Protein AF-A0A1I5SZD4-F1 (afdb_monomer_lite)

Structure (mmCIF, N/CA/C/O backbone):
data_AF-A0A1I5SZD4-F1
#
_entry.id   AF-A0A1I5SZD4-F1
#
loop_
_atom_site.group_PDB
_atom_site.id
_atom_site.type_symbol
_atom_site.label_atom_id
_atom_site.label_alt_id
_atom_site.label_comp_id
_atom_site.label_asym_id
_atom_site.label_entity_id
_atom_site.label_seq_id
_atom_site.pdbx_PDB_ins_code
_atom_site.Cartn_x
_atom_site.Cartn_y
_atom_site.Cartn_z
_atom_site.occupancy
_atom_site.B_iso_or_equiv
_atom_site.auth_seq_id
_atom_site.auth_comp_id
_atom_site.auth_asym_id
_atom_site.auth_atom_id
_atom_site.pdbx_PDB_model_num
ATOM 1 N N . MET A 1 1 ? -12.475 -5.871 14.679 1.00 44.69 1 MET A N 1
ATOM 2 C CA . MET A 1 1 ? -11.959 -5.527 13.334 1.00 44.69 1 MET A CA 1
ATOM 3 C C . MET A 1 1 ? -11.233 -4.191 13.497 1.00 44.69 1 MET A C 1
ATOM 5 O O . MET A 1 1 ? -11.654 -3.454 14.374 1.00 44.69 1 MET A O 1
ATOM 9 N N . ARG A 1 2 ? -10.087 -3.933 12.850 1.00 40.22 2 ARG A N 1
ATOM 10 C CA . ARG A 1 2 ? -9.316 -2.685 13.058 1.00 40.22 2 ARG A CA 1
ATOM 11 C C . ARG A 1 2 ? -9.515 -1.768 11.853 1.00 40.22 2 ARG A C 1
ATOM 13 O O . ARG A 1 2 ? -9.223 -2.206 10.742 1.00 40.22 2 ARG A O 1
ATOM 20 N N . ASP A 1 3 ? -9.946 -0.537 12.090 1.00 43.75 3 ASP A N 1
ATOM 21 C CA . ASP A 1 3 ? -10.125 0.468 11.041 1.00 43.75 3 ASP A CA 1
ATOM 22 C C . ASP A 1 3 ? -8.798 1.111 10.620 1.00 43.75 3 ASP A C 1
ATOM 24 O O . ASP A 1 3 ? -7.852 1.262 11.401 1.00 43.75 3 ASP A O 1
ATOM 28 N N . VAL A 1 4 ? -8.712 1.469 9.342 1.00 46.25 4 VAL A N 1
ATOM 29 C CA . VAL A 1 4 ? -7.503 1.933 8.660 1.00 46.25 4 VAL A CA 1
ATOM 30 C C . VAL A 1 4 ? -7.814 3.117 7.753 1.00 46.25 4 VAL A C 1
ATOM 32 O O . VAL A 1 4 ? -8.772 3.108 6.989 1.00 46.25 4 VAL A O 1
ATOM 35 N N . LEU A 1 5 ? -6.966 4.143 7.815 1.00 50.44 5 LEU A N 1
ATOM 36 C CA . LEU A 1 5 ? -7.016 5.327 6.954 1.00 50.44 5 LEU A CA 1
ATOM 37 C C . LEU A 1 5 ? -6.019 5.166 5.801 1.0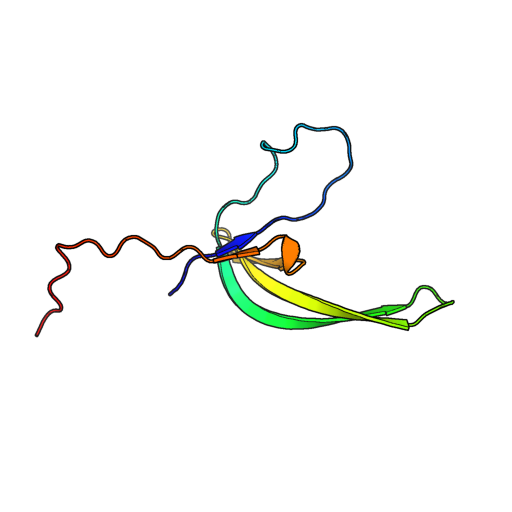0 50.44 5 LEU A C 1
ATOM 39 O O . LEU A 1 5 ? -4.886 4.741 6.060 1.00 50.44 5 LEU A O 1
ATOM 43 N N . PHE A 1 6 ? -6.376 5.534 4.561 1.00 46.66 6 PHE A N 1
ATOM 44 C CA . PHE A 1 6 ? -5.458 5.388 3.424 1.00 46.66 6 PHE A CA 1
ATOM 45 C C . PHE A 1 6 ? -5.589 6.437 2.300 1.00 46.66 6 PHE A C 1
ATOM 47 O O . PHE A 1 6 ? -6.667 6.949 2.023 1.00 46.66 6 PHE A O 1
ATOM 54 N N . LYS A 1 7 ? -4.477 6.749 1.610 1.00 49.44 7 LYS A N 1
ATOM 55 C CA . LYS A 1 7 ? -4.404 7.764 0.531 1.00 49.44 7 LYS A CA 1
ATOM 56 C C . LYS A 1 7 ? -4.145 7.169 -0.863 1.00 49.44 7 LYS A C 1
ATOM 58 O O . LYS A 1 7 ? -3.089 6.585 -1.116 1.00 49.44 7 LYS A O 1
ATOM 63 N N . LYS A 1 8 ? -5.050 7.439 -1.810 1.00 41.19 8 LYS A N 1
ATOM 64 C CA . LYS A 1 8 ? -4.854 7.251 -3.261 1.00 41.19 8 LYS A CA 1
ATOM 65 C C . LYS A 1 8 ? -4.320 8.553 -3.875 1.00 41.19 8 LYS A C 1
ATOM 67 O O . LYS A 1 8 ? -4.785 9.632 -3.531 1.00 41.19 8 LYS A O 1
ATOM 72 N N . LEU A 1 9 ? -3.309 8.476 -4.742 1.00 40.03 9 LEU A N 1
ATOM 73 C CA . LEU A 1 9 ? -2.771 9.645 -5.452 1.00 40.03 9 LEU A CA 1
ATOM 74 C C . LEU A 1 9 ? -3.675 9.979 -6.647 1.00 40.03 9 LEU A C 1
ATOM 76 O O . LEU A 1 9 ? -3.778 9.178 -7.572 1.00 40.03 9 LEU A O 1
ATOM 80 N N . ILE A 1 10 ? -4.295 11.158 -6.634 1.00 40.66 10 ILE A N 1
ATOM 81 C CA . ILE A 1 10 ? -4.913 11.788 -7.809 1.00 40.66 10 ILE A CA 1
ATOM 82 C C . ILE A 1 10 ? -4.205 13.137 -8.033 1.00 40.66 10 ILE A C 1
ATOM 84 O O . ILE A 1 10 ? -3.639 13.706 -7.103 1.00 40.66 10 ILE A O 1
ATOM 88 N N . ALA A 1 11 ? -4.121 13.537 -9.303 1.00 36.91 11 ALA A N 1
ATOM 89 C CA . ALA A 1 11 ? -3.248 14.551 -9.901 1.00 36.91 11 ALA A CA 1
ATOM 90 C C . ALA A 1 11 ? -2.960 15.832 -9.073 1.00 36.91 11 ALA A C 1
ATOM 92 O O . ALA A 1 11 ? -3.814 16.315 -8.331 1.00 36.91 11 ALA A O 1
ATOM 93 N N . PRO A 1 12 ? -1.774 16.451 -9.254 1.00 38.06 12 PRO A N 1
ATOM 94 C CA . PRO A 1 12 ? -1.390 17.658 -8.526 1.00 38.06 12 PRO A CA 1
ATOM 95 C C . PRO A 1 12 ? -2.262 18.852 -8.939 1.00 38.06 12 PRO A C 1
ATOM 97 O O . PRO A 1 12 ? -2.317 19.201 -10.117 1.00 38.06 12 PRO A O 1
ATOM 100 N N . GLY A 1 13 ? -2.914 19.509 -7.974 1.00 42.31 13 GLY A N 1
ATOM 101 C CA . GLY A 1 13 ? -3.599 20.787 -8.220 1.00 42.31 13 GLY A CA 1
ATOM 102 C C . GLY A 1 13 ? -4.840 21.075 -7.379 1.00 42.31 13 GLY A C 1
ATOM 103 O O . GLY A 1 13 ? -5.320 22.205 -7.404 1.00 42.31 13 GLY A O 1
ATOM 104 N N . LYS A 1 14 ? -5.351 20.108 -6.614 1.00 40.88 14 LYS A N 1
ATOM 105 C CA . LYS A 1 14 ? -6.440 20.330 -5.655 1.00 40.88 14 LYS A CA 1
ATOM 106 C C . LYS A 1 14 ? -5.931 20.132 -4.234 1.00 40.88 14 LYS A C 1
ATOM 108 O O . LYS A 1 14 ? -5.033 19.324 -4.013 1.00 40.88 14 LYS A O 1
ATOM 113 N N . GLY A 1 15 ? -6.423 20.960 -3.314 1.00 41.06 15 GLY A N 1
ATOM 114 C CA . GLY A 1 15 ? -5.934 21.073 -1.942 1.00 41.06 15 GLY A CA 1
ATOM 115 C C . GLY A 1 15 ? -5.699 19.710 -1.295 1.00 41.06 15 GLY A C 1
ATOM 116 O O . GLY A 1 15 ? -6.535 18.817 -1.378 1.00 41.06 15 GLY A O 1
ATOM 117 N N . TYR A 1 16 ? -4.539 19.579 -0.654 1.00 43.66 16 TYR A N 1
ATOM 118 C CA . TYR A 1 16 ? -3.985 18.362 -0.059 1.00 43.66 16 TYR A CA 1
ATOM 119 C C . TYR A 1 16 ? -4.841 17.708 1.039 1.00 43.66 16 TYR A C 1
ATOM 121 O O . TYR A 1 16 ? -4.337 16.795 1.681 1.00 43.6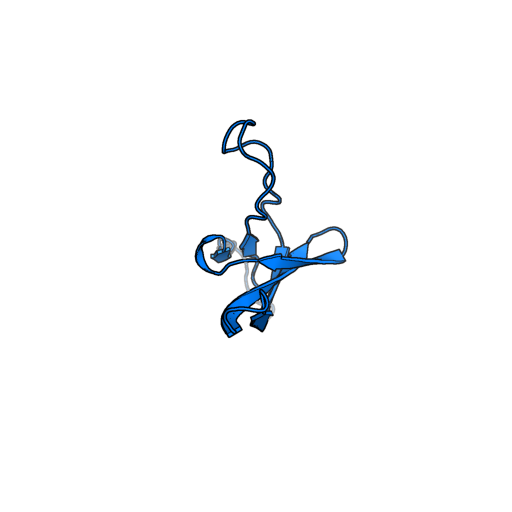6 16 TYR A O 1
ATOM 129 N N . GLU A 1 17 ? -6.087 18.131 1.270 1.00 42.97 17 GLU A N 1
ATOM 130 C CA . GLU A 1 17 ? -6.929 17.683 2.392 1.00 42.97 17 GLU A CA 1
ATOM 131 C C . GLU A 1 17 ? -8.369 17.286 1.999 1.00 42.97 17 GLU A C 1
ATOM 133 O O . GLU A 1 17 ? -9.015 16.572 2.759 1.00 42.97 17 GLU A O 1
ATOM 138 N N . GLU A 1 18 ? -8.879 17.652 0.815 1.00 42.19 18 GLU A N 1
ATOM 139 C CA . GLU A 1 18 ? -10.313 17.475 0.490 1.00 42.19 18 GLU A CA 1
ATOM 140 C C . GLU A 1 18 ? -10.654 16.196 -0.308 1.00 42.19 18 GLU A C 1
ATOM 142 O O . GLU A 1 18 ? -11.826 15.845 -0.425 1.00 42.19 18 GLU A O 1
ATOM 147 N N . GLU A 1 19 ? -9.667 15.450 -0.825 1.00 44.78 19 GLU A N 1
ATOM 148 C CA . GLU A 1 19 ? -9.890 14.270 -1.694 1.00 44.78 19 GLU A CA 1
ATOM 149 C C . GLU A 1 19 ? -9.448 12.930 -1.054 1.00 44.78 19 GLU A C 1
ATOM 151 O O . GLU A 1 19 ? -8.844 12.079 -1.709 1.00 44.78 19 GLU A O 1
ATOM 156 N N . PHE A 1 20 ? -9.727 12.721 0.240 1.00 51.53 20 PHE A N 1
ATOM 157 C CA . PHE A 1 20 ? -9.312 11.518 0.983 1.00 51.53 20 PHE A CA 1
ATOM 158 C C . PHE A 1 20 ? -10.489 10.591 1.294 1.00 51.53 20 PHE A C 1
ATOM 160 O O . PHE A 1 20 ? -11.487 11.013 1.876 1.00 51.53 20 PHE A O 1
ATOM 167 N N . ILE A 1 21 ? -10.341 9.298 0.982 1.00 57.66 21 ILE A N 1
ATOM 168 C CA . ILE A 1 21 ? -11.169 8.244 1.580 1.00 57.66 21 ILE A CA 1
ATOM 169 C C . ILE A 1 21 ? -10.556 7.943 2.949 1.00 57.66 21 ILE A C 1
ATOM 171 O O . ILE A 1 21 ? -9.548 7.252 3.074 1.00 57.66 21 ILE A O 1
ATOM 175 N N . ASN A 1 22 ? -11.132 8.551 3.979 1.00 63.25 22 ASN A N 1
ATOM 176 C CA . ASN A 1 22 ? -10.589 8.558 5.332 1.00 63.25 22 ASN A CA 1
ATOM 177 C C . ASN A 1 22 ? -11.050 7.362 6.173 1.00 63.25 22 ASN A C 1
ATOM 179 O O . ASN A 1 22 ? -11.165 7.542 7.366 1.00 63.25 22 ASN A O 1
ATOM 183 N N . GLU A 1 23 ? -11.384 6.190 5.626 1.00 72.31 23 GLU A N 1
ATOM 184 C CA . GLU A 1 23 ? -11.805 5.034 6.446 1.00 72.31 23 GLU A CA 1
ATOM 185 C C . GLU A 1 23 ? -11.942 3.752 5.601 1.00 72.31 23 GLU A C 1
ATOM 187 O O . GLU A 1 23 ? -12.574 3.767 4.544 1.00 72.31 23 GLU A O 1
ATOM 192 N N . GLY A 1 24 ? -11.397 2.635 6.088 1.00 81.56 24 GLY A N 1
ATOM 193 C CA . GLY A 1 24 ? -11.544 1.298 5.504 1.00 81.56 24 GLY A CA 1
ATOM 194 C C . GLY A 1 24 ? -10.972 0.185 6.392 1.00 81.56 24 GLY A C 1
ATOM 195 O O . GLY A 1 24 ? -10.334 0.453 7.405 1.00 81.56 24 GLY A O 1
ATOM 196 N N . CYS A 1 25 ? -11.186 -1.077 6.027 1.00 86.94 25 CYS A N 1
ATOM 197 C CA . CYS A 1 25 ? -10.672 -2.246 6.740 1.00 86.94 25 CYS A CA 1
ATOM 198 C C . CYS A 1 25 ? -9.399 -2.765 6.066 1.00 86.94 25 CYS A C 1
ATOM 200 O O . CYS A 1 25 ? -9.398 -3.090 4.881 1.00 86.94 25 CYS A O 1
ATOM 202 N N . PHE A 1 26 ? -8.293 -2.862 6.806 1.00 89.81 26 PHE A N 1
ATOM 203 C CA . PHE A 1 26 ? -7.065 -3.452 6.268 1.00 89.81 26 PHE A CA 1
ATOM 204 C C . PHE A 1 26 ? -7.143 -4.974 6.252 1.00 89.81 26 PHE A C 1
ATOM 206 O O . PHE A 1 26 ? -7.403 -5.598 7.282 1.00 89.81 26 PHE A O 1
ATOM 213 N N . HIS A 1 27 ? -6.830 -5.567 5.100 1.00 90.62 27 HIS A N 1
ATOM 214 C CA . HIS A 1 27 ? -6.836 -7.017 4.923 1.00 90.62 27 HIS A CA 1
ATOM 215 C C . HIS A 1 27 ? -5.427 -7.598 4.968 1.00 90.62 27 HIS A C 1
ATOM 217 O O . HIS A 1 27 ? -5.163 -8.525 5.734 1.00 90.62 27 HIS A O 1
ATOM 223 N N . ALA A 1 28 ? -4.523 -7.080 4.133 1.00 92.94 28 ALA A N 1
ATOM 224 C CA . ALA A 1 28 ? -3.202 -7.666 3.950 1.00 92.94 28 ALA A CA 1
ATOM 225 C C . ALA A 1 28 ? -2.196 -6.697 3.319 1.00 92.94 28 ALA A C 1
ATOM 227 O O . ALA A 1 28 ? -2.555 -5.705 2.683 1.00 92.94 28 ALA A O 1
ATOM 228 N N . TRP A 1 29 ? -0.916 -7.050 3.445 1.00 94.12 29 TRP A N 1
ATOM 229 C CA . TRP A 1 29 ? 0.151 -6.509 2.608 1.00 94.12 29 TRP A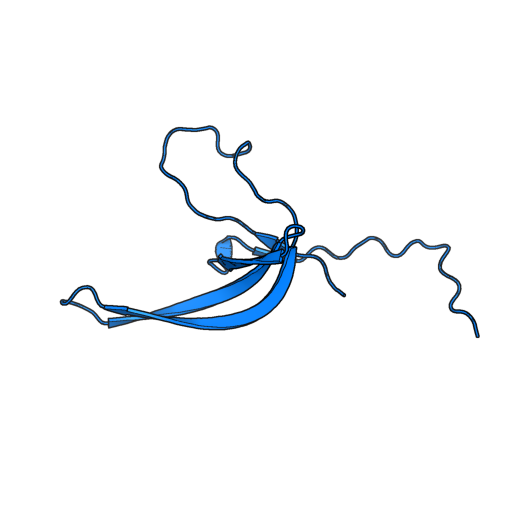 CA 1
ATOM 230 C C . TRP A 1 29 ? 0.286 -7.352 1.336 1.00 94.12 29 TRP A C 1
ATOM 232 O O . TRP A 1 29 ? 0.391 -8.575 1.411 1.00 94.12 29 TRP A O 1
ATOM 242 N N . GLY A 1 30 ? 0.303 -6.696 0.179 1.00 91.50 30 GLY A N 1
ATOM 243 C CA . GLY A 1 30 ? 0.573 -7.291 -1.126 1.00 91.50 30 GLY A CA 1
ATOM 244 C C . GLY A 1 30 ? 1.978 -6.961 -1.630 1.00 91.50 30 GLY A C 1
ATOM 245 O O . GLY A 1 30 ? 2.564 -5.939 -1.261 1.00 91.50 30 GLY A O 1
ATOM 246 N N . SER A 1 31 ? 2.512 -7.827 -2.493 1.00 91.50 31 SER A N 1
ATOM 247 C CA . SER A 1 31 ? 3.699 -7.537 -3.307 1.00 91.50 31 SER A CA 1
ATOM 248 C C . SER A 1 31 ? 3.256 -7.129 -4.705 1.00 91.50 31 SER A C 1
ATOM 250 O O . SER A 1 31 ? 2.501 -7.861 -5.339 1.00 91.50 31 SER A O 1
ATOM 252 N N . CYS A 1 32 ? 3.738 -5.984 -5.172 1.00 88.44 32 CYS A N 1
ATOM 253 C CA . CYS A 1 32 ? 3.486 -5.474 -6.510 1.00 88.44 32 CYS A CA 1
ATOM 254 C C . CYS A 1 32 ? 4.796 -5.420 -7.301 1.00 88.44 32 CYS A C 1
ATOM 256 O O . CYS A 1 32 ? 5.868 -5.186 -6.732 1.00 88.44 32 CYS A O 1
ATOM 258 N N . PHE A 1 33 ? 4.684 -5.643 -8.605 1.00 89.88 33 PHE A N 1
ATOM 259 C CA . PHE A 1 33 ? 5.773 -5.546 -9.563 1.00 89.88 33 PHE A CA 1
ATOM 260 C C . PHE A 1 33 ? 5.365 -4.558 -10.647 1.00 89.88 33 PHE A C 1
ATOM 262 O O . PHE A 1 33 ? 4.264 -4.650 -11.186 1.00 89.88 33 PHE A O 1
ATOM 269 N N . GLU A 1 34 ? 6.258 -3.634 -10.966 1.00 87.50 34 GLU A N 1
ATOM 270 C CA . GLU A 1 34 ? 6.075 -2.668 -12.039 1.00 87.50 34 GLU A CA 1
ATOM 271 C C . GLU A 1 34 ? 7.258 -2.788 -12.993 1.00 87.50 34 GLU A C 1
ATOM 273 O O . GLU A 1 34 ? 8.415 -2.744 -12.571 1.00 87.50 34 GLU A O 1
ATOM 278 N N . ASP A 1 35 ? 6.938 -3.013 -14.264 1.00 92.31 35 ASP A N 1
ATOM 279 C CA . ASP A 1 35 ? 7.897 -3.153 -15.352 1.00 92.31 35 ASP A CA 1
ATOM 280 C C . ASP A 1 35 ? 7.623 -2.043 -16.367 1.00 92.31 35 ASP A C 1
ATOM 282 O O . ASP A 1 35 ? 6.543 -1.986 -16.962 1.00 92.31 35 ASP A O 1
ATOM 286 N N . ASP A 1 36 ? 8.585 -1.138 -16.532 1.00 87.62 36 ASP A N 1
ATOM 287 C CA . ASP A 1 36 ? 8.526 -0.045 -17.508 1.00 87.62 36 ASP A CA 1
ATOM 288 C C . ASP A 1 36 ? 9.295 -0.365 -18.805 1.00 87.62 36 ASP A C 1
ATOM 290 O O . ASP A 1 36 ? 9.491 0.504 -19.658 1.00 87.62 36 ASP A O 1
ATOM 294 N N . GLY A 1 37 ? 9.732 -1.618 -18.969 1.00 89.62 37 GLY A N 1
ATOM 295 C CA . GLY A 1 37 ? 10.534 -2.101 -20.090 1.00 89.62 37 GLY A CA 1
ATOM 296 C C . GLY A 1 37 ? 12.029 -1.790 -19.973 1.00 89.62 37 GLY A C 1
ATOM 297 O O . GLY A 1 37 ? 12.816 -2.309 -20.767 1.00 89.62 37 GLY A O 1
ATOM 298 N N . LEU A 1 38 ? 12.442 -0.972 -19.000 1.00 90.12 38 LEU A N 1
ATOM 299 C CA . LEU A 1 38 ? 13.846 -0.683 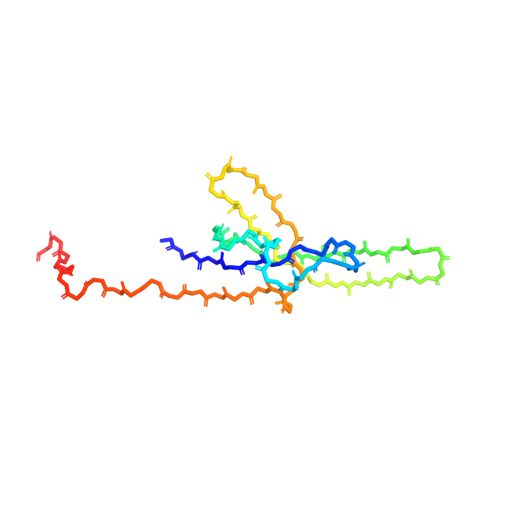-18.689 1.00 90.12 38 LEU A CA 1
ATOM 300 C C . LEU A 1 38 ? 14.263 -1.298 -17.354 1.00 90.12 38 LEU A C 1
ATOM 302 O O . LEU A 1 38 ? 15.406 -1.733 -17.197 1.00 90.12 38 LEU A O 1
ATOM 306 N N . THR A 1 39 ? 13.346 -1.322 -16.391 1.00 86.94 39 THR A N 1
ATOM 307 C CA . THR A 1 39 ? 13.576 -1.791 -15.032 1.00 86.94 39 THR A CA 1
ATOM 308 C C . THR A 1 39 ? 12.379 -2.574 -14.515 1.00 86.94 39 THR A C 1
ATOM 310 O O . THR A 1 39 ? 11.231 -2.250 -14.803 1.00 86.94 39 THR A O 1
ATOM 313 N N . LEU A 1 40 ? 12.666 -3.592 -13.702 1.00 92.12 40 LEU A N 1
ATOM 314 C CA . LEU A 1 40 ? 11.662 -4.284 -12.907 1.00 92.12 40 LEU A CA 1
ATOM 315 C C . LEU A 1 40 ? 11.798 -3.823 -11.458 1.00 92.12 40 LEU A C 1
ATOM 317 O O . LEU A 1 40 ? 12.826 -4.064 -10.819 1.00 92.12 40 LEU A O 1
ATOM 321 N N . VAL A 1 41 ? 10.757 -3.181 -10.937 1.00 89.94 41 VAL A N 1
ATOM 322 C CA . VAL A 1 41 ? 10.709 -2.713 -9.552 1.00 89.94 41 VAL A CA 1
ATOM 323 C C . VAL A 1 41 ? 9.690 -3.530 -8.778 1.00 89.94 41 VAL A C 1
ATOM 325 O O . VAL A 1 41 ? 8.551 -3.698 -9.206 1.00 89.94 41 VAL A O 1
ATOM 328 N N . GLN A 1 42 ? 10.094 -4.011 -7.605 1.00 91.25 42 GLN A N 1
ATOM 329 C CA . GLN A 1 42 ? 9.196 -4.640 -6.645 1.00 91.25 42 GLN A CA 1
ATOM 330 C C . GLN A 1 42 ? 8.947 -3.691 -5.473 1.00 91.25 42 GLN A C 1
ATOM 332 O O . GLN A 1 42 ? 9.889 -3.138 -4.903 1.00 91.25 42 GLN A O 1
ATOM 337 N N . TYR A 1 43 ? 7.687 -3.535 -5.075 1.00 88.44 43 TYR A N 1
ATOM 338 C CA . TYR A 1 43 ? 7.310 -2.757 -3.896 1.00 88.44 43 TYR A CA 1
ATOM 339 C C . TYR A 1 43 ? 6.100 -3.350 -3.172 1.00 88.44 43 TYR A C 1
ATOM 341 O O . TYR A 1 43 ? 5.363 -4.179 -3.702 1.00 88.44 43 TYR A O 1
ATOM 349 N N . SER A 1 44 ? 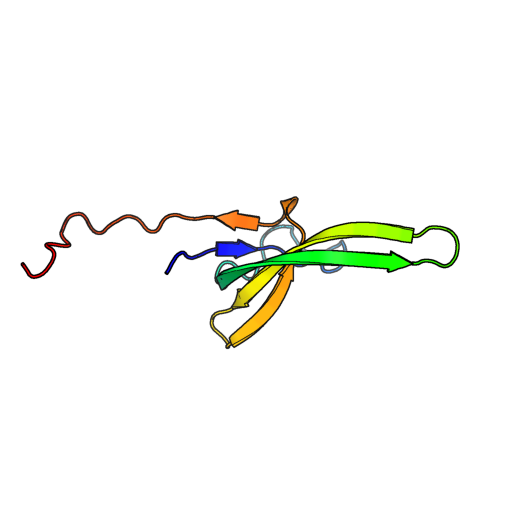5.908 -2.940 -1.919 1.00 92.75 44 SER A N 1
ATOM 350 C CA . SER A 1 44 ? 4.787 -3.386 -1.089 1.00 92.75 44 SER A CA 1
ATOM 351 C C . SER A 1 44 ? 3.602 -2.428 -1.192 1.00 92.75 44 SER A C 1
ATOM 353 O O . SER A 1 44 ? 3.791 -1.214 -1.286 1.00 92.75 44 SER A O 1
ATOM 355 N N . ILE A 1 45 ? 2.388 -2.971 -1.109 1.00 92.38 45 ILE A N 1
ATOM 356 C CA . ILE A 1 45 ? 1.118 -2.230 -1.086 1.00 92.38 45 ILE A CA 1
ATOM 357 C C . ILE A 1 45 ? 0.214 -2.753 0.036 1.00 92.38 45 ILE A C 1
ATOM 359 O O . ILE A 1 45 ? 0.283 -3.926 0.391 1.00 92.38 45 ILE A O 1
ATOM 363 N N . ALA A 1 46 ? -0.630 -1.902 0.606 1.00 90.62 46 ALA A N 1
ATOM 364 C CA . ALA A 1 46 ? -1.718 -2.292 1.495 1.00 90.62 46 ALA A CA 1
ATOM 365 C C . ALA A 1 46 ? -2.983 -2.567 0.680 1.00 90.62 46 ALA A C 1
ATOM 367 O O . ALA A 1 46 ? -3.323 -1.774 -0.198 1.00 90.62 46 ALA A O 1
ATOM 368 N N . ILE A 1 47 ? -3.685 -3.647 1.015 1.00 91.56 47 ILE A N 1
ATOM 369 C CA . ILE A 1 47 ? -5.004 -3.984 0.478 1.00 91.56 47 ILE A CA 1
ATOM 370 C C . ILE A 1 47 ? -6.054 -3.602 1.518 1.00 91.56 47 ILE A C 1
ATOM 372 O O . ILE A 1 47 ? -6.052 -4.146 2.630 1.00 91.56 47 ILE A O 1
ATOM 376 N N . ILE A 1 48 ? -6.914 -2.644 1.173 1.00 90.06 48 ILE A N 1
ATOM 377 C CA . ILE A 1 48 ? -7.877 -2.048 2.104 1.00 90.06 48 ILE A CA 1
ATOM 378 C C . ILE A 1 48 ? -9.249 -1.952 1.437 1.00 90.06 48 ILE A C 1
ATOM 380 O O . ILE A 1 48 ? -9.350 -1.444 0.325 1.00 90.06 48 ILE A O 1
ATOM 384 N N . GLU A 1 49 ? -10.293 -2.434 2.104 1.00 87.81 49 GLU A N 1
ATOM 385 C CA . GLU A 1 49 ? -11.684 -2.321 1.648 1.00 87.81 49 GLU A CA 1
ATOM 386 C C . GLU A 1 49 ? -12.343 -1.087 2.274 1.00 87.81 49 GLU A C 1
ATOM 388 O O . GLU A 1 49 ? -12.253 -0.882 3.484 1.00 87.81 49 GLU A O 1
ATOM 393 N N . ASP A 1 50 ? -12.971 -0.234 1.466 1.00 86.75 50 ASP A N 1
ATOM 394 C CA . ASP A 1 50 ? -13.716 0.925 1.965 1.00 86.75 50 ASP A CA 1
ATOM 395 C C . ASP A 1 50 ? -15.123 0.548 2.467 1.00 86.75 50 ASP A C 1
ATOM 397 O O . ASP A 1 50 ? -15.585 -0.586 2.338 1.00 86.75 50 ASP A O 1
ATOM 401 N N . LYS A 1 51 ? -15.845 1.514 3.047 1.00 82.06 51 LYS A N 1
ATOM 402 C CA . LYS A 1 51 ? -17.206 1.288 3.571 1.00 82.06 51 LYS A CA 1
ATOM 403 C C . LYS A 1 51 ? -18.238 0.948 2.493 1.00 82.06 51 LYS A C 1
ATOM 405 O O . LYS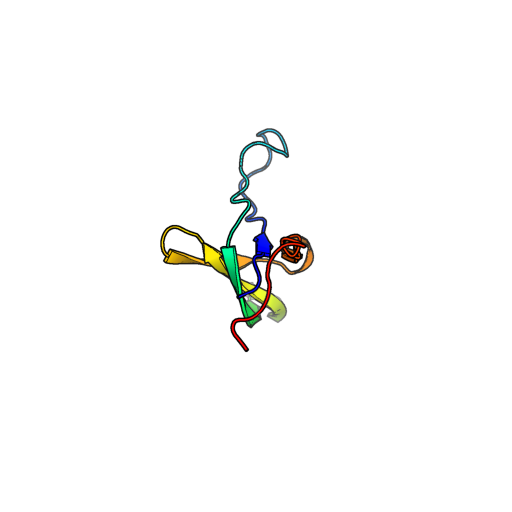 A 1 51 ? -19.337 0.503 2.816 1.00 82.06 51 LYS A O 1
ATOM 410 N N . GLN A 1 52 ? -17.919 1.207 1.232 1.00 83.62 52 GLN A N 1
ATOM 411 C CA . GLN A 1 52 ? -18.753 0.912 0.078 1.00 83.62 52 GLN A CA 1
ATOM 412 C C . GLN A 1 52 ? -18.455 -0.488 -0.490 1.00 83.62 52 GLN A C 1
ATOM 414 O O . GLN A 1 52 ? -19.151 -0.919 -1.409 1.00 83.62 52 GLN A O 1
ATOM 419 N N . GLY A 1 53 ? -17.479 -1.208 0.077 1.00 83.12 53 GLY A N 1
ATOM 420 C CA . GLY A 1 53 ? -17.080 -2.555 -0.326 1.00 83.12 53 GLY A CA 1
ATOM 421 C C . GLY A 1 53 ? -16.084 -2.585 -1.487 1.00 83.12 53 GLY A C 1
ATOM 422 O O . GLY A 1 53 ? -15.875 -3.637 -2.093 1.00 83.12 53 GLY A O 1
ATOM 423 N N . PHE A 1 54 ? -15.482 -1.449 -1.852 1.00 86.19 54 PHE A N 1
ATOM 424 C CA . PHE A 1 54 ? -14.442 -1.416 -2.877 1.00 86.19 54 PHE A CA 1
ATOM 425 C C . PHE A 1 54 ? -13.071 -1.675 -2.266 1.00 86.19 54 PHE A C 1
ATOM 427 O O . PHE A 1 54 ? -12.693 -1.076 -1.261 1.00 86.19 54 PHE A O 1
ATOM 434 N N . VAL A 1 55 ? -12.293 -2.529 -2.928 1.00 88.94 55 VAL A N 1
ATOM 435 C CA . VAL A 1 55 ? -10.914 -2.834 -2.541 1.00 88.94 55 VAL A CA 1
ATOM 436 C C . VAL A 1 55 ? -9.953 -1.865 -3.221 1.00 88.94 55 VAL A C 1
ATOM 438 O O . VAL A 1 55 ? -9.999 -1.667 -4.436 1.00 88.94 55 VAL A O 1
ATOM 441 N N . HIS A 1 56 ? -9.051 -1.290 -2.431 1.00 85.38 56 HIS A N 1
ATOM 442 C CA . HIS A 1 56 ? -8.047 -0.329 -2.865 1.00 85.38 56 HIS A CA 1
ATOM 443 C C . HIS A 1 56 ? -6.632 -0.818 -2.561 1.00 85.38 56 HIS A C 1
ATOM 445 O O . HIS A 1 56 ? -6.357 -1.381 -1.499 1.00 85.38 56 HIS A O 1
ATOM 451 N N . GLU A 1 57 ? -5.722 -0.532 -3.492 1.00 89.12 57 GLU A N 1
ATOM 452 C CA . GLU A 1 57 ? -4.287 -0.798 -3.383 1.00 89.12 57 GLU A CA 1
ATOM 453 C C . GLU A 1 57 ? -3.537 0.490 -3.047 1.00 89.12 57 GLU A C 1
ATOM 455 O O . GLU A 1 57 ? -3.534 1.444 -3.830 1.00 89.12 57 GLU A O 1
ATOM 460 N N . ILE A 1 58 ? -2.903 0.541 -1.874 1.00 85.62 58 ILE A N 1
ATOM 461 C CA . ILE A 1 58 ? -2.377 1.794 -1.328 1.00 85.62 58 ILE A CA 1
ATOM 462 C C . ILE A 1 58 ? -0.924 1.668 -0.905 1.00 85.62 58 ILE A C 1
ATOM 464 O O . ILE A 1 58 ? -0.517 0.704 -0.265 1.00 85.62 58 ILE A O 1
ATOM 468 N N . LYS A 1 59 ? -0.117 2.685 -1.219 1.00 84.81 59 LYS A N 1
ATOM 469 C CA . LYS A 1 59 ? 1.285 2.728 -0.794 1.00 84.81 59 LYS A CA 1
ATOM 470 C C . LYS A 1 59 ? 1.393 2.759 0.741 1.00 84.81 59 LYS A C 1
ATOM 472 O O . LYS A 1 59 ? 0.649 3.503 1.372 1.00 84.81 59 LYS A O 1
ATOM 477 N N . PRO A 1 60 ? 2.359 2.059 1.360 1.00 85.12 60 PRO A N 1
ATOM 478 C CA . PRO A 1 60 ? 2.503 2.030 2.818 1.00 85.12 60 PRO A CA 1
ATOM 479 C C . PRO A 1 60 ? 2.628 3.416 3.471 1.00 85.12 60 PRO A C 1
ATOM 481 O O . PRO A 1 60 ? 2.049 3.654 4.523 1.00 85.12 60 PRO A O 1
ATOM 484 N N . SER A 1 61 ? 3.315 4.365 2.819 1.00 83.56 61 SER A N 1
ATOM 485 C CA . SER A 1 61 ? 3.481 5.754 3.294 1.00 83.56 61 SER A CA 1
ATOM 486 C C . SER A 1 61 ? 2.171 6.533 3.428 1.00 83.56 61 SER A C 1
ATOM 488 O O . SER A 1 61 ? 2.135 7.605 4.023 1.00 83.56 61 SER A O 1
ATOM 490 N N . ASN A 1 62 ? 1.115 6.013 2.815 1.00 82.81 62 ASN A N 1
ATOM 491 C CA . ASN A 1 62 ? -0.196 6.619 2.730 1.00 82.81 62 ASN A CA 1
ATOM 492 C C . ASN A 1 62 ? -1.191 5.966 3.693 1.00 82.81 62 ASN A C 1
ATOM 494 O O . ASN A 1 62 ? -2.362 6.319 3.634 1.00 82.81 62 ASN A O 1
ATOM 498 N N . VAL A 1 63 ? -0.752 5.023 4.533 1.00 82.06 63 VAL A N 1
ATOM 499 C CA . VAL A 1 63 ? -1.604 4.260 5.448 1.00 82.06 63 VAL A CA 1
ATOM 500 C C . VAL A 1 63 ? -1.342 4.682 6.889 1.00 82.06 63 VAL A C 1
ATOM 502 O O . VAL A 1 63 ? -0.196 4.723 7.336 1.00 82.06 63 VAL A O 1
ATOM 505 N N . LYS A 1 64 ? -2.412 4.941 7.643 1.00 83.94 64 LYS A N 1
ATOM 506 C CA . LYS A 1 64 ? -2.356 5.138 9.094 1.00 83.94 64 LYS A CA 1
ATOM 507 C C . LYS A 1 64 ? -3.362 4.208 9.761 1.00 83.94 64 LYS A C 1
ATOM 509 O O . LYS A 1 64 ? -4.564 4.318 9.539 1.00 83.94 64 LYS A O 1
ATOM 514 N N . PHE A 1 65 ? -2.860 3.306 10.598 1.00 80.44 65 PHE A N 1
ATOM 515 C CA . PHE A 1 65 ? -3.705 2.476 11.450 1.00 80.44 65 PHE A CA 1
ATOM 516 C C . PHE A 1 65 ? -4.224 3.331 12.601 1.00 80.44 65 PHE A C 1
ATOM 518 O O . PHE A 1 65 ? -3.436 3.964 13.310 1.00 80.44 65 PHE A O 1
ATOM 525 N N . VAL A 1 66 ? -5.540 3.356 12.772 1.00 74.56 66 VAL A N 1
ATOM 526 C CA . VAL A 1 66 ? -6.184 4.006 13.907 1.00 74.56 66 VAL A CA 1
ATOM 527 C C . VAL A 1 66 ? -6.710 2.923 14.835 1.00 74.56 66 VAL A C 1
ATOM 529 O O . VAL A 1 66 ? -7.223 1.895 14.405 1.00 74.56 66 VAL A O 1
ATOM 532 N N . VAL A 1 67 ? -6.497 3.113 16.130 1.00 67.25 67 VAL A N 1
ATOM 533 C CA . VAL A 1 67 ? -7.144 2.285 17.144 1.00 67.25 67 VAL A CA 1
ATOM 534 C C . VAL A 1 67 ? -8.409 3.041 17.506 1.00 67.25 67 VAL A C 1
ATOM 536 O O . VAL A 1 67 ? -8.306 4.191 17.937 1.00 67.25 67 VAL A O 1
ATOM 539 N N . GLU A 1 68 ? -9.581 2.443 17.290 1.00 59.62 68 GLU A N 1
ATOM 540 C CA . GLU A 1 68 ? -10.806 3.008 17.851 1.00 59.62 68 GLU A CA 1
ATOM 541 C C . GLU A 1 68 ? -10.609 3.155 19.368 1.00 59.62 68 GLU A C 1
ATOM 543 O O . GLU A 1 68 ? -10.085 2.227 20.002 1.00 59.62 68 GLU A O 1
ATOM 548 N N . PRO A 1 69 ? -10.970 4.302 19.968 1.00 56.06 69 PRO A N 1
ATOM 549 C CA . PRO A 1 69 ? -11.000 4.402 21.415 1.00 56.06 69 PRO A CA 1
ATOM 550 C C . PRO A 1 69 ? -11.894 3.271 21.919 1.00 56.06 69 PRO A C 1
ATOM 552 O O . PRO A 1 69 ? -13.063 3.200 21.545 1.00 56.06 69 PRO A O 1
ATOM 555 N N . GLN A 1 70 ? -11.342 2.361 22.727 1.00 53.72 70 GLN A N 1
ATOM 556 C CA . GLN A 1 70 ? -12.186 1.421 23.450 1.00 53.72 70 GLN A CA 1
ATOM 557 C C . GLN A 1 70 ? -13.155 2.263 24.267 1.00 53.72 70 GLN A C 1
ATOM 559 O O . GLN A 1 70 ? -12.722 3.073 25.089 1.00 53.72 70 GLN A O 1
ATOM 564 N N . ASP A 1 71 ? -14.448 2.100 24.012 1.00 56.09 71 ASP A N 1
ATOM 565 C CA . ASP A 1 71 ? -15.468 2.664 24.873 1.00 56.09 71 ASP A CA 1
ATOM 566 C C . ASP A 1 71 ? -15.178 2.106 26.270 1.00 56.09 71 ASP A C 1
ATOM 568 O O . ASP A 1 71 ? -15.272 0.898 26.499 1.00 56.09 71 ASP A O 1
ATOM 572 N N . HIS A 1 72 ? -14.730 2.953 27.201 1.00 56.47 72 HIS A N 1
ATOM 573 C CA . HIS A 1 72 ? -14.331 2.521 28.548 1.00 56.47 72 HIS A CA 1
ATOM 574 C C . HIS A 1 72 ? -15.498 1.885 29.335 1.00 56.47 72 HIS A C 1
ATOM 576 O O . HIS A 1 72 ? -15.290 1.378 30.433 1.00 56.47 72 HIS A O 1
ATOM 582 N N . ASN A 1 73 ? -16.704 1.895 28.756 1.00 60.25 73 ASN A N 1
ATOM 583 C CA . ASN A 1 73 ? -17.926 1.269 29.247 1.00 60.25 73 ASN A CA 1
ATOM 584 C C . ASN A 1 73 ? -18.222 -0.110 28.619 1.00 60.25 73 ASN A C 1
ATOM 586 O O . ASN A 1 73 ? -19.287 -0.668 28.880 1.00 60.25 73 ASN A O 1
ATOM 590 N N . PHE A 1 74 ? -17.343 -0.668 27.775 1.00 54.25 74 PHE A N 1
ATOM 591 C CA . PHE A 1 74 ? -17.519 -2.029 27.262 1.00 54.25 74 PHE A CA 1
ATOM 592 C C . PHE A 1 74 ? -17.175 -3.049 28.355 1.00 54.25 74 PHE A C 1
ATOM 594 O O . PHE A 1 74 ? -16.034 -3.497 28.478 1.00 54.25 74 PHE A O 1
ATOM 601 N N . GLU A 1 75 ? -18.172 -3.422 29.158 1.00 58.12 75 GLU A N 1
ATOM 602 C CA . GLU A 1 75 ? -18.105 -4.639 29.963 1.00 58.12 75 GLU A CA 1
ATOM 603 C C . GLU A 1 75 ? -18.339 -5.849 29.038 1.00 58.12 75 GLU A C 1
ATOM 605 O O . GLU A 1 75 ? -19.414 -5.969 28.440 1.00 58.12 75 GLU A O 1
ATOM 610 N N . PRO A 1 76 ? -17.348 -6.742 28.853 1.00 54.00 76 PRO A N 1
ATOM 611 C CA . PRO A 1 76 ? -17.580 -7.996 28.146 1.00 54.00 76 PRO A CA 1
ATOM 612 C C . PRO A 1 76 ? -18.662 -8.822 28.874 1.00 54.00 76 PRO A C 1
ATOM 614 O O . PRO A 1 76 ? -18.716 -8.798 30.101 1.00 54.00 76 PRO A O 1
ATOM 617 N N . PRO A 1 77 ? -19.511 -9.574 28.149 1.00 66.06 77 PRO A N 1
ATOM 618 C CA . PRO A 1 77 ? -20.692 -10.238 28.706 1.00 66.06 77 PRO A CA 1
ATOM 619 C C . PRO A 1 77 ? -20.372 -11.557 29.441 1.00 66.06 77 PRO A C 1
ATOM 621 O O . PRO A 1 77 ? -21.032 -12.569 29.193 1.00 66.06 77 PRO A O 1
ATOM 624 N N . TRP A 1 78 ? -19.360 -11.575 30.313 1.00 63.81 78 TRP A N 1
ATOM 625 C CA . TRP A 1 78 ? -19.033 -12.732 31.156 1.00 63.81 78 TRP A CA 1
ATOM 626 C C . TRP A 1 78 ? -19.090 -12.430 32.653 1.00 63.81 78 TRP A C 1
ATOM 628 O O . TRP A 1 78 ? -18.522 -11.409 33.093 1.00 63.81 78 TRP A O 1
#

Organism: NCBI:txid1079859

Foldseek 3Di:
DWKKFFDDDDDPDDDPPDPGLGIWAWDDKDWDWDCPPVDIDIDIWTWTAGPVRDTDTGHPVGMDTDGDPDPPPDDDPD

Radius of gyration: 16.49 Å; chains: 1; bounding box: 34×34×51 Å

Sequence (78 aa):
MRDVLFKKLIAPGKGYEEEFINEGCFHAWGSCFEDDGLTLVQYSIAIIEDKQGFVHEIKPSNVKFVVEPQDHNFEPPW

Secondary structure (DSSP, 8-state):
--EEEE-----TTS-TTSS----EEEEEEEEEEEE-SS-EEEEEEEEEEETTS-EEEE-GGGEEE-PPPP-TT-----

pLDDT: mean 70.94, std 19.73, range [36.91, 94.12]